Protein AF-A0A4Q3CK09-F1 (afdb_monomer_lite)

pLDDT: mean 93.73, std 6.47, range [66.0, 98.56]

Radius of gyration: 14.4 Å; chains: 1; bounding box: 34×32×36 Å

Structure (mmCIF, N/CA/C/O backbone):
data_AF-A0A4Q3CK09-F1
#
_entry.id   AF-A0A4Q3CK09-F1
#
loop_
_atom_site.group_PDB
_atom_site.id
_atom_site.type_symbol
_atom_site.label_atom_id
_atom_site.label_alt_id
_atom_site.label_comp_id
_atom_site.label_asym_id
_atom_site.label_entity_id
_atom_site.label_seq_id
_atom_site.pdbx_PDB_ins_code
_atom_site.Cartn_x
_atom_site.Cartn_y
_atom_site.Cartn_z
_atom_site.occupancy
_atom_site.B_iso_or_equiv
_atom_site.auth_seq_id
_atom_site.auth_comp_id
_atom_site.auth_asym_id
_atom_site.auth_atom_id
_atom_site.pdbx_PDB_model_num
ATOM 1 N N . VAL A 1 1 ? -13.003 -9.325 -17.970 1.00 67.19 1 VAL A N 1
ATOM 2 C CA . VAL A 1 1 ? -12.901 -10.403 -16.956 1.00 67.19 1 VAL A CA 1
ATOM 3 C C . VAL A 1 1 ? -12.390 -11.699 -17.580 1.00 67.19 1 VAL A C 1
ATOM 5 O O . VAL A 1 1 ? -11.408 -12.215 -17.070 1.00 67.19 1 VAL A O 1
ATOM 8 N N . ALA A 1 2 ? -12.909 -12.109 -18.747 1.00 77.19 2 ALA A N 1
ATOM 9 C CA . ALA A 1 2 ? -12.469 -13.309 -19.481 1.00 77.19 2 ALA A CA 1
ATOM 10 C C . ALA A 1 2 ? -10.940 -13.527 -19.595 1.00 77.19 2 ALA A C 1
ATOM 12 O O . ALA A 1 2 ? -10.482 -14.657 -19.508 1.00 77.19 2 ALA A O 1
ATOM 13 N N . GLN A 1 3 ? -10.130 -12.469 -19.748 1.00 83.12 3 GLN A N 1
ATOM 14 C CA . GLN A 1 3 ? -8.664 -12.601 -19.820 1.00 83.12 3 GLN A CA 1
ATOM 15 C C . GLN A 1 3 ? -7.996 -12.993 -18.491 1.00 83.12 3 GLN A C 1
ATOM 17 O O . GLN A 1 3 ? -7.003 -13.708 -18.509 1.00 83.12 3 GLN A O 1
ATOM 22 N N . LEU A 1 4 ? -8.520 -12.533 -17.350 1.00 87.12 4 LEU A N 1
ATOM 23 C CA . LEU A 1 4 ? -7.991 -12.888 -16.026 1.00 87.12 4 LEU A CA 1
ATOM 24 C C . LEU A 1 4 ? -8.463 -14.281 -15.608 1.00 87.12 4 LEU A C 1
ATOM 26 O O . LEU A 1 4 ? -7.688 -15.066 -15.073 1.00 87.12 4 LEU A O 1
ATOM 30 N N . GLU A 1 5 ? -9.713 -14.613 -15.926 1.00 87.75 5 GLU A N 1
ATOM 31 C CA . GLU A 1 5 ? -10.265 -15.954 -15.715 1.00 87.75 5 GLU A CA 1
ATOM 32 C C . GLU A 1 5 ? -9.511 -17.016 -16.520 1.00 87.75 5 GLU A C 1
ATOM 34 O O . GLU A 1 5 ? -9.288 -18.113 -16.018 1.00 87.75 5 GLU A O 1
ATOM 39 N N . ALA A 1 6 ? -9.051 -16.685 -17.733 1.00 91.25 6 ALA A N 1
ATOM 40 C CA . ALA A 1 6 ? -8.241 -17.583 -18.558 1.00 91.25 6 ALA A CA 1
ATOM 41 C C . ALA A 1 6 ? -6.893 -17.973 -17.917 1.00 91.25 6 ALA A C 1
ATOM 43 O O . ALA A 1 6 ? -6.297 -18.967 -18.323 1.00 91.25 6 ALA A O 1
ATOM 44 N N . VAL A 1 7 ? -6.426 -17.215 -16.918 1.00 91.69 7 VAL A N 1
ATOM 45 C CA . VAL A 1 7 ? -5.225 -17.512 -16.116 1.00 91.69 7 VAL A CA 1
ATOM 46 C C . VAL A 1 7 ? -5.565 -17.789 -14.641 1.00 91.69 7 VAL A C 1
ATOM 48 O O . VAL A 1 7 ? -4.713 -17.655 -13.770 1.00 91.69 7 VAL A O 1
ATOM 51 N N . ASP A 1 8 ? -6.818 -18.168 -14.369 1.00 90.38 8 ASP A N 1
ATOM 52 C CA . ASP A 1 8 ? -7.378 -18.537 -13.057 1.00 90.38 8 ASP A CA 1
ATOM 53 C C . ASP A 1 8 ? -7.306 -17.446 -11.968 1.00 90.38 8 ASP A C 1
ATOM 55 O O . ASP A 1 8 ? -7.369 -17.715 -10.769 1.00 90.38 8 ASP A O 1
ATOM 59 N N . ILE A 1 9 ? -7.256 -16.174 -12.373 1.00 89.06 9 ILE A N 1
ATOM 60 C CA . ILE A 1 9 ? -7.367 -15.034 -11.457 1.00 89.06 9 ILE A CA 1
ATOM 61 C C . ILE A 1 9 ? -8.849 -14.687 -11.280 1.00 89.06 9 ILE A C 1
ATOM 63 O O . ILE A 1 9 ? -9.457 -14.007 -12.108 1.00 89.06 9 ILE A O 1
ATOM 67 N N . ARG A 1 10 ? -9.430 -15.135 -10.160 1.00 88.81 10 ARG A N 1
ATOM 68 C CA . ARG A 1 10 ? -10.856 -14.959 -9.817 1.00 88.81 10 ARG A CA 1
ATOM 69 C C . ARG A 1 10 ? -11.074 -13.914 -8.722 1.00 88.81 10 ARG A C 1
ATOM 71 O O . ARG A 1 10 ? -11.714 -14.175 -7.705 1.00 88.81 10 ARG A O 1
ATOM 78 N N . HIS A 1 11 ? -10.529 -12.719 -8.921 1.00 83.88 11 HIS A N 1
ATOM 79 C CA . HIS A 1 11 ? -10.678 -11.600 -7.986 1.00 83.88 11 HIS A CA 1
ATOM 80 C C . HIS A 1 11 ? -11.503 -10.463 -8.595 1.00 83.88 11 HIS A C 1
ATOM 82 O O . HIS A 1 11 ? -11.463 -10.226 -9.804 1.00 83.88 11 HIS A O 1
ATOM 88 N N . LYS A 1 12 ? -12.251 -9.737 -7.749 1.00 85.19 12 LYS A N 1
ATOM 89 C CA . LYS A 1 12 ? -13.000 -8.542 -8.167 1.00 85.19 12 LYS A CA 1
ATOM 90 C C . LYS A 1 12 ? -12.020 -7.519 -8.747 1.00 85.19 12 LYS A C 1
ATOM 92 O O . LYS A 1 12 ? -11.126 -7.052 -8.048 1.00 85.19 12 LYS A O 1
ATOM 97 N N . VAL A 1 13 ? -12.236 -7.122 -9.999 1.00 86.50 13 VAL A N 1
ATOM 98 C CA . VAL A 1 13 ? -11.511 -6.011 -10.626 1.00 86.50 13 VAL A CA 1
ATOM 99 C C . VAL A 1 13 ? -12.338 -4.746 -10.485 1.00 86.50 13 VAL A C 1
ATOM 101 O O . VAL A 1 13 ? -13.475 -4.687 -10.951 1.00 86.50 13 VAL A O 1
ATOM 104 N N . GLN A 1 14 ? -11.760 -3.723 -9.862 1.00 84.94 14 GLN A N 1
ATOM 105 C CA . GLN A 1 14 ? -12.354 -2.395 -9.787 1.00 84.94 14 GLN A CA 1
ATOM 106 C C . GLN A 1 14 ? -11.501 -1.425 -10.598 1.00 84.94 14 GLN A C 1
ATOM 108 O O . GLN A 1 14 ? -10.385 -1.081 -10.213 1.00 84.94 14 GLN A O 1
ATOM 113 N N . CYS A 1 15 ? -12.034 -1.001 -11.741 1.00 84.19 15 CYS A N 1
ATOM 114 C CA . CYS A 1 15 ? -11.427 0.056 -12.536 1.00 84.19 15 CYS A CA 1
ATOM 115 C C . CYS A 1 15 ? -11.811 1.414 -11.944 1.00 84.19 15 CYS A C 1
ATO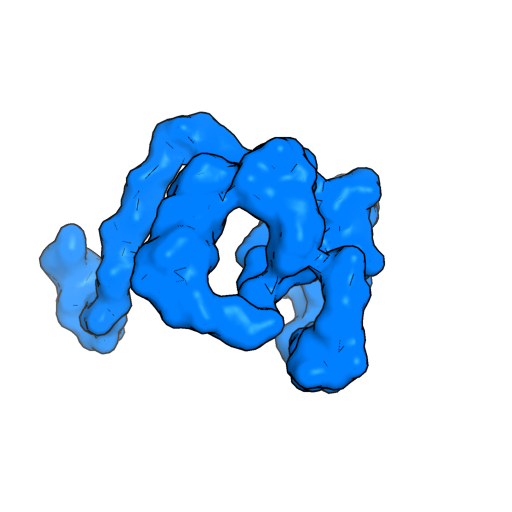M 117 O O . CYS A 1 15 ? -12.959 1.629 -11.557 1.00 84.19 15 CYS A O 1
ATOM 119 N N . ASN A 1 16 ? -10.862 2.341 -11.907 1.00 82.06 16 ASN A N 1
ATOM 120 C CA . ASN A 1 16 ? -11.088 3.724 -11.509 1.00 82.06 16 ASN A CA 1
ATOM 121 C C . ASN A 1 16 ? -10.729 4.662 -12.666 1.00 82.06 16 ASN A C 1
ATOM 123 O O . ASN A 1 16 ? -9.863 4.348 -13.479 1.00 82.06 16 ASN A O 1
ATOM 127 N N . GLN A 1 17 ? -11.385 5.818 -12.724 1.00 81.25 17 GLN A N 1
ATOM 128 C CA . GLN A 1 17 ? -10.968 6.938 -13.564 1.00 81.25 17 GLN A CA 1
ATOM 129 C C . GLN A 1 17 ? -10.431 8.038 -12.645 1.00 81.25 17 GLN A C 1
ATOM 131 O O . GLN A 1 17 ? -11.097 8.419 -11.682 1.00 81.25 17 GLN A O 1
ATOM 136 N N . GLY A 1 18 ? -9.218 8.524 -12.909 1.00 85.56 18 GLY A N 1
ATOM 137 C CA . GLY A 1 18 ? -8.524 9.465 -12.026 1.00 85.56 18 GLY A CA 1
ATOM 138 C C . GLY A 1 18 ? -7.807 8.770 -10.863 1.00 85.56 18 GLY A C 1
ATOM 139 O O . GLY A 1 18 ? -7.270 7.678 -11.023 1.00 85.56 18 GLY A O 1
ATOM 140 N N . GLY A 1 19 ? -7.764 9.411 -9.693 1.00 90.81 19 GLY A N 1
ATOM 141 C CA . GLY A 1 19 ? -7.030 8.908 -8.527 1.00 90.81 19 GLY A CA 1
ATOM 142 C C . GLY A 1 19 ? -7.635 7.655 -7.873 1.00 90.81 19 GLY A C 1
ATOM 143 O O . GLY A 1 19 ? -8.771 7.263 -8.146 1.00 90.81 19 GLY A O 1
ATOM 144 N N . LYS A 1 20 ? -6.862 7.024 -6.983 1.00 95.56 20 LYS A N 1
ATOM 145 C CA . LYS A 1 20 ? -7.236 5.785 -6.273 1.00 95.56 20 LYS A CA 1
ATOM 146 C C . LYS A 1 20 ? -7.996 6.022 -4.965 1.00 95.56 20 LYS A C 1
ATOM 148 O O . LYS A 1 20 ? -8.606 5.093 -4.445 1.00 95.56 20 LYS A O 1
ATOM 153 N N . GLY A 1 21 ? -7.998 7.249 -4.446 1.00 96.44 21 GLY A N 1
ATOM 154 C CA . GLY A 1 21 ? -8.494 7.546 -3.104 1.00 96.44 21 GLY A CA 1
ATOM 155 C C . GLY A 1 21 ? -9.979 7.265 -2.888 1.00 96.44 21 GLY A C 1
ATOM 156 O O . GLY A 1 21 ? -10.326 6.611 -1.912 1.00 96.44 21 GLY A O 1
ATOM 157 N N . LYS A 1 22 ? -10.857 7.701 -3.801 1.00 95.62 22 LYS A N 1
ATOM 158 C CA . LYS A 1 22 ? -12.307 7.443 -3.692 1.00 95.62 22 LYS A CA 1
ATOM 159 C C . LYS A 1 22 ? -12.645 5.940 -3.722 1.00 95.62 22 LYS A C 1
ATOM 161 O O . LYS A 1 22 ? -13.297 5.489 -2.785 1.00 95.62 22 LYS A O 1
ATOM 166 N N . PRO A 1 23 ? -12.147 5.146 -4.696 1.00 95.75 23 PRO A N 1
ATOM 167 C CA . PRO A 1 23 ? -12.320 3.693 -4.670 1.00 95.75 23 PRO A CA 1
ATOM 168 C C . PRO A 1 23 ? -11.821 3.037 -3.378 1.00 95.75 23 PRO A C 1
ATOM 170 O O . PRO A 1 23 ? -12.470 2.136 -2.860 1.00 95.75 23 PRO A O 1
ATOM 173 N N . VAL A 1 24 ? -10.678 3.480 -2.842 1.00 96.62 24 VAL A N 1
ATOM 174 C CA . VAL A 1 24 ? -10.153 2.959 -1.571 1.00 96.62 24 VAL A CA 1
ATOM 175 C C . VAL A 1 24 ? -11.098 3.291 -0.414 1.00 96.62 24 VAL A C 1
ATOM 177 O O . VAL A 1 24 ? -11.431 2.396 0.357 1.00 96.62 24 VAL A O 1
ATOM 180 N N . ALA A 1 25 ? -11.584 4.531 -0.316 1.00 96.75 25 ALA A N 1
ATOM 181 C CA . ALA A 1 25 ? -12.534 4.934 0.721 1.00 96.75 25 ALA A CA 1
ATOM 182 C C . ALA A 1 25 ? -13.838 4.113 0.667 1.00 96.75 25 ALA A C 1
ATOM 184 O O . ALA A 1 25 ? -14.334 3.671 1.701 1.00 96.75 25 ALA A O 1
ATOM 185 N N . GLU A 1 26 ? -14.358 3.844 -0.535 1.00 95.81 26 GLU A N 1
ATOM 186 C CA . GLU A 1 26 ? -15.530 2.983 -0.742 1.00 95.81 26 GLU A CA 1
ATOM 187 C C . GLU A 1 26 ? -15.284 1.546 -0.260 1.00 95.81 26 GLU A C 1
ATOM 189 O O . GLU A 1 26 ? -16.144 0.963 0.399 1.00 95.81 26 GLU A O 1
ATOM 194 N N . LEU A 1 27 ? -14.105 0.978 -0.542 1.00 95.62 27 LEU A N 1
ATOM 195 C CA . LEU A 1 27 ? -13.735 -0.361 -0.074 1.00 95.62 27 LEU A CA 1
ATOM 196 C C . LEU A 1 27 ? -13.621 -0.413 1.455 1.00 95.62 27 LEU A C 1
ATOM 198 O O . LEU A 1 27 ? -14.126 -1.351 2.068 1.00 95.62 27 LEU A O 1
ATOM 202 N N . VAL A 1 28 ? -13.007 0.594 2.081 1.00 96.88 28 VAL A N 1
ATOM 203 C CA . VAL A 1 28 ? -12.903 0.673 3.548 1.00 96.88 28 VAL A CA 1
ATOM 204 C C . VAL A 1 28 ? -14.290 0.774 4.180 1.00 96.88 28 VAL A C 1
ATOM 206 O O . VAL A 1 28 ? -14.585 0.035 5.116 1.00 96.88 28 VAL A O 1
ATOM 209 N N . ALA A 1 29 ? -15.169 1.620 3.637 1.00 97.06 29 ALA A N 1
ATOM 210 C CA . ALA A 1 29 ? -16.543 1.741 4.114 1.00 97.06 29 ALA A CA 1
ATOM 211 C C . ALA A 1 29 ? -17.338 0.434 3.948 1.00 97.06 29 ALA A C 1
ATOM 213 O O . ALA A 1 29 ? -18.117 0.075 4.828 1.00 97.06 29 ALA A O 1
ATOM 214 N N . GLN A 1 30 ? -17.129 -0.288 2.841 1.00 96.69 30 GLN A N 1
ATOM 215 C CA . GLN A 1 30 ? -17.817 -1.545 2.549 1.00 96.69 30 GLN A CA 1
ATOM 216 C C . GLN A 1 30 ? -17.382 -2.686 3.477 1.00 96.69 30 GLN A C 1
ATOM 218 O O . GLN A 1 30 ? -18.229 -3.442 3.947 1.00 96.69 30 GLN A O 1
ATOM 223 N N . TYR A 1 31 ? -16.076 -2.858 3.686 1.00 95.81 31 TYR A N 1
ATOM 224 C CA . TYR A 1 31 ? -15.536 -4.026 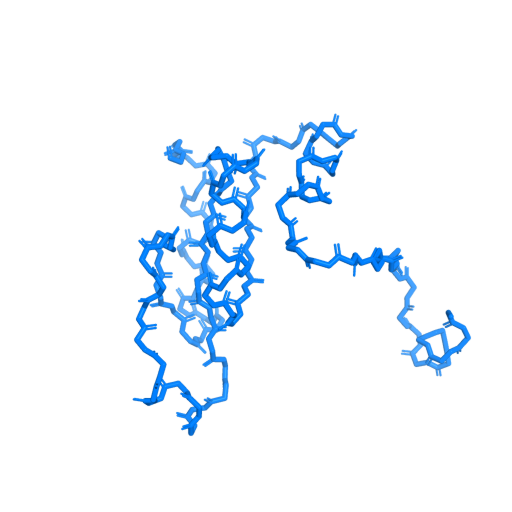4.390 1.00 95.81 31 TYR A CA 1
ATOM 225 C C . TYR A 1 31 ? -15.244 -3.777 5.869 1.00 95.81 31 TYR A C 1
ATOM 227 O O . TYR A 1 31 ? -15.046 -4.743 6.600 1.00 95.81 31 TYR A O 1
ATOM 235 N N . GLN A 1 32 ? -15.207 -2.512 6.300 1.00 96.25 32 GLN A N 1
ATOM 236 C CA . GLN A 1 32 ? -14.923 -2.096 7.677 1.00 96.25 32 GLN A CA 1
ATOM 237 C C . GLN A 1 32 ? -13.715 -2.828 8.298 1.00 96.25 32 GLN A C 1
ATOM 239 O O . GLN A 1 32 ? -13.826 -3.398 9.387 1.00 96.25 32 GLN A O 1
ATOM 244 N N . PRO A 1 33 ? -12.558 -2.873 7.608 1.00 95.81 33 PRO A N 1
ATOM 245 C CA . PRO A 1 33 ? -11.394 -3.575 8.125 1.00 95.81 33 PRO A CA 1
ATOM 246 C C . PRO A 1 33 ? -10.832 -2.856 9.357 1.00 95.81 33 PRO A C 1
ATOM 248 O O . PRO A 1 33 ? -10.893 -1.631 9.454 1.00 95.81 33 PRO A O 1
ATOM 251 N N . SER A 1 34 ? -10.208 -3.604 10.267 1.00 93.50 34 SER A N 1
ATOM 252 C CA . SER A 1 34 ? -9.490 -3.011 11.403 1.00 93.50 34 SER A CA 1
ATOM 253 C C . SER A 1 34 ? -8.247 -2.227 10.972 1.00 93.50 34 SER A C 1
ATOM 255 O O . SER A 1 34 ? -7.874 -1.267 11.636 1.00 93.50 34 SER A O 1
ATOM 257 N N . VAL A 1 35 ? -7.615 -2.624 9.861 1.00 96.12 35 VAL A N 1
ATOM 258 C CA . VAL A 1 35 ? -6.442 -1.971 9.267 1.00 96.12 35 VAL A CA 1
ATOM 259 C C . VAL A 1 35 ? -6.521 -2.052 7.750 1.00 96.12 35 VAL A C 1
ATOM 261 O O . VAL A 1 35 ? -6.875 -3.089 7.193 1.00 96.12 35 VAL A O 1
ATOM 264 N N . THR A 1 36 ? -6.133 -0.970 7.075 1.00 97.62 36 THR A N 1
ATOM 265 C CA . THR A 1 36 ? -5.995 -0.933 5.614 1.00 97.62 36 THR A CA 1
ATOM 266 C C . THR A 1 36 ? -4.600 -0.460 5.231 1.00 97.62 36 THR A C 1
ATOM 268 O O . THR A 1 36 ? -4.129 0.558 5.737 1.00 97.62 36 THR A O 1
ATOM 271 N N . VAL A 1 37 ? -3.962 -1.173 4.301 1.00 98.00 37 VAL A N 1
ATOM 272 C CA . VAL A 1 37 ? -2.693 -0.773 3.683 1.00 98.00 37 VAL A CA 1
ATOM 273 C C . VAL A 1 37 ? -2.887 -0.664 2.173 1.00 98.00 37 VAL A C 1
ATOM 275 O O . VAL A 1 37 ? -3.285 -1.621 1.516 1.00 98.00 37 VAL A O 1
ATOM 278 N N . PHE A 1 38 ? -2.583 0.506 1.625 1.00 98.12 38 PHE A N 1
ATOM 279 C CA . PHE A 1 38 ? -2.526 0.784 0.199 1.00 98.12 38 PHE A CA 1
ATOM 280 C C . PHE A 1 38 ? -1.076 0.693 -0.291 1.00 98.12 38 PHE A C 1
ATOM 282 O O . PHE A 1 38 ? -0.201 1.386 0.235 1.00 98.12 38 PHE A O 1
ATOM 289 N N . VAL A 1 39 ? -0.830 -0.152 -1.295 1.00 97.88 39 VAL A N 1
ATOM 290 C CA . VAL A 1 39 ? 0.492 -0.377 -1.899 1.00 97.88 39 VAL A CA 1
ATOM 291 C C . VAL A 1 39 ? 0.433 0.012 -3.371 1.00 97.88 39 VAL A C 1
ATOM 293 O O . VAL A 1 39 ? -0.407 -0.511 -4.100 1.00 97.88 39 VAL A O 1
ATOM 296 N N . ASP A 1 40 ? 1.294 0.935 -3.796 1.00 97.06 40 ASP A N 1
ATOM 297 C CA . ASP A 1 40 ? 1.319 1.447 -5.174 1.00 97.06 40 ASP A CA 1
ATOM 298 C C . ASP A 1 40 ? 2.672 2.111 -5.483 1.00 97.06 40 ASP A C 1
ATOM 300 O O . ASP A 1 40 ? 3.362 2.587 -4.570 1.00 97.06 40 ASP A O 1
ATOM 304 N N . ASP A 1 41 ? 3.050 2.163 -6.755 1.00 96.31 41 ASP A N 1
ATOM 305 C CA . ASP A 1 41 ? 4.303 2.738 -7.253 1.00 96.31 41 ASP A CA 1
ATOM 306 C C . ASP A 1 41 ? 4.167 4.210 -7.690 1.00 96.31 41 ASP A C 1
ATOM 308 O O . ASP A 1 41 ? 5.167 4.889 -7.931 1.00 96.31 41 ASP A O 1
ATOM 312 N N . LEU A 1 42 ? 2.943 4.742 -7.786 1.00 95.38 42 LEU A N 1
ATOM 313 C CA . LEU A 1 42 ? 2.690 6.075 -8.328 1.00 95.38 42 LEU A CA 1
ATOM 314 C C . LEU A 1 42 ? 2.387 7.106 -7.237 1.00 95.38 42 LEU A C 1
ATOM 316 O O . LEU A 1 42 ? 1.417 7.018 -6.484 1.00 95.38 42 LEU A O 1
ATOM 320 N N . GLU A 1 43 ? 3.180 8.180 -7.209 1.00 95.56 43 GLU A N 1
ATOM 321 C CA . GLU A 1 43 ? 3.046 9.278 -6.239 1.00 95.56 43 GLU A CA 1
ATOM 322 C C . GLU A 1 43 ? 1.635 9.886 -6.197 1.00 95.56 43 GLU A C 1
ATOM 324 O O . GLU A 1 43 ? 1.084 10.119 -5.120 1.00 95.56 43 GLU A O 1
ATOM 329 N N . HIS A 1 44 ? 1.020 10.120 -7.358 1.00 95.94 44 HIS A N 1
ATOM 330 C CA . HIS A 1 44 ? -0.305 10.737 -7.425 1.00 95.94 44 HIS A CA 1
ATOM 331 C C . HIS A 1 44 ? -1.410 9.826 -6.863 1.00 95.94 44 HIS A C 1
ATOM 333 O O . HIS A 1 44 ? -2.423 10.325 -6.370 1.00 95.94 44 HIS A O 1
ATOM 339 N N . HIS A 1 45 ? -1.219 8.501 -6.872 1.00 96.81 45 HIS A N 1
ATOM 340 C CA . HIS A 1 45 ? -2.121 7.582 -6.186 1.00 96.81 45 HIS A CA 1
ATOM 341 C C . HIS A 1 45 ? -1.998 7.724 -4.666 1.00 96.81 45 HIS A C 1
ATOM 343 O O . HIS A 1 45 ? -3.023 7.828 -3.993 1.00 96.81 45 HIS A O 1
ATOM 349 N N . HIS A 1 46 ? -0.777 7.838 -4.130 1.00 98.00 46 HIS A N 1
ATOM 350 C CA . HIS A 1 46 ? -0.554 8.105 -2.700 1.00 98.00 46 HIS A CA 1
ATOM 351 C C . HIS A 1 46 ? -1.172 9.428 -2.252 1.00 98.00 46 HIS A C 1
ATOM 353 O O . HIS A 1 46 ? -1.839 9.465 -1.220 1.00 98.00 46 HIS A O 1
ATOM 359 N N . HIS A 1 47 ? -1.004 10.495 -3.039 1.00 98.06 47 HIS A N 1
ATOM 360 C CA . HIS A 1 47 ? -1.659 11.780 -2.776 1.00 98.06 47 HIS A CA 1
ATOM 361 C C . HIS A 1 47 ? -3.187 11.639 -2.756 1.00 98.06 47 HIS A C 1
ATOM 363 O O . HIS A 1 47 ? -3.838 12.067 -1.806 1.00 98.06 47 HIS A O 1
ATOM 369 N N . SER A 1 48 ? -3.760 10.971 -3.762 1.00 98.12 48 SER A N 1
ATOM 370 C CA . SER A 1 48 ? -5.205 10.752 -3.845 1.00 98.12 48 SER A CA 1
ATOM 371 C C . SER A 1 48 ? -5.750 9.962 -2.650 1.00 98.12 48 SER A C 1
ATOM 373 O O . SER A 1 48 ? -6.791 10.323 -2.104 1.00 98.12 48 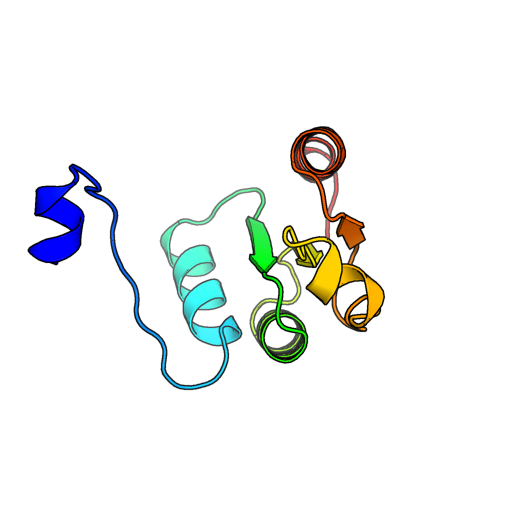SER A O 1
ATOM 375 N N . VAL A 1 49 ? -5.057 8.904 -2.218 1.00 98.25 49 VAL A N 1
ATOM 376 C CA . VAL A 1 49 ? -5.456 8.124 -1.036 1.00 98.25 49 VAL A CA 1
ATOM 377 C C . VAL A 1 49 ? -5.333 8.960 0.231 1.00 98.25 49 VAL A C 1
ATOM 379 O O . VAL A 1 49 ? -6.266 8.964 1.021 1.00 98.25 49 VAL A O 1
ATOM 382 N N . ALA A 1 50 ? -4.265 9.743 0.394 1.00 98.19 50 ALA A N 1
ATOM 383 C CA . ALA A 1 50 ? -4.127 10.629 1.549 1.00 98.19 50 ALA A CA 1
ATOM 384 C C . ALA A 1 50 ? -5.260 11.667 1.653 1.00 98.19 50 ALA A C 1
ATOM 386 O O . ALA A 1 50 ? -5.670 12.008 2.757 1.00 98.19 50 ALA A O 1
ATOM 387 N N . GLN A 1 51 ? -5.789 12.146 0.523 1.00 98.12 51 GLN A N 1
ATOM 388 C CA . GLN A 1 51 ? -6.903 13.100 0.501 1.00 98.12 51 GLN A CA 1
ATOM 389 C C . GLN A 1 51 ? -8.259 12.479 0.855 1.00 98.12 51 GLN A C 1
ATOM 391 O O . GLN A 1 51 ? -9.086 13.137 1.480 1.00 98.12 51 GLN A O 1
ATOM 396 N N . HIS A 1 52 ? -8.524 11.250 0.406 1.00 97.81 52 HIS A N 1
ATOM 397 C CA . HIS A 1 52 ? -9.858 10.642 0.497 1.00 97.81 52 HIS A CA 1
ATOM 398 C C . HIS A 1 52 ? -9.987 9.569 1.580 1.00 97.81 52 HIS A C 1
ATOM 400 O O . HIS A 1 52 ? -11.100 9.277 2.006 1.00 97.81 52 HIS A O 1
ATOM 406 N N . ALA A 1 53 ? -8.874 8.976 2.000 1.00 97.25 53 ALA A N 1
ATOM 407 C CA . ALA A 1 53 ? -8.804 7.930 3.009 1.00 97.25 53 ALA A CA 1
ATOM 408 C C . ALA A 1 53 ? -7.534 8.139 3.863 1.00 97.25 53 ALA A C 1
ATOM 410 O O . ALA A 1 53 ? -6.574 7.367 3.751 1.00 97.25 53 ALA A O 1
ATOM 411 N N . PRO A 1 54 ? -7.480 9.220 4.670 1.00 97.00 54 PRO A N 1
ATOM 412 C CA . PRO A 1 54 ? -6.286 9.587 5.433 1.00 97.00 54 PRO A CA 1
ATOM 413 C C . PRO A 1 54 ? -5.836 8.473 6.387 1.00 97.00 54 PRO A C 1
ATOM 415 O O . PRO A 1 54 ? -4.630 8.235 6.478 1.00 97.00 54 PRO A O 1
ATOM 418 N N . ASP A 1 55 ? -6.790 7.723 6.951 1.00 96.06 55 ASP A N 1
ATOM 419 C CA . ASP A 1 55 ? -6.588 6.598 7.878 1.00 96.06 55 ASP A CA 1
ATOM 420 C C . ASP A 1 55 ? -6.117 5.296 7.194 1.00 96.06 55 ASP A C 1
ATOM 422 O O . ASP A 1 55 ? -6.115 4.217 7.783 1.00 96.06 55 ASP A O 1
ATOM 426 N N . VAL A 1 56 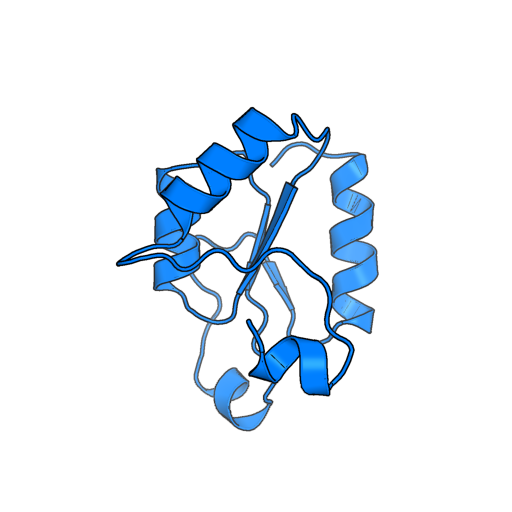? -5.752 5.349 5.913 1.00 98.19 56 VAL A N 1
ATOM 427 C CA . VAL A 1 56 ? -5.166 4.209 5.202 1.00 98.19 56 VAL A CA 1
ATOM 428 C C . VAL A 1 56 ? -3.652 4.335 5.220 1.00 98.19 56 VAL A C 1
ATOM 430 O O . VAL A 1 56 ? -3.094 5.311 4.713 1.00 98.19 56 VAL A O 1
ATOM 433 N N . TRP A 1 57 ? -2.963 3.313 5.722 1.00 98.44 57 TRP A N 1
ATOM 434 C CA . TRP A 1 57 ? -1.513 3.226 5.603 1.00 98.44 57 TRP A CA 1
ATOM 435 C C . TRP A 1 57 ? -1.108 3.166 4.133 1.00 98.44 57 TRP A C 1
ATOM 437 O O . TRP A 1 57 ? -1.742 2.508 3.318 1.00 98.44 57 TRP A O 1
ATOM 447 N N . ARG A 1 58 ? -0.027 3.851 3.778 1.00 98.44 58 ARG A N 1
ATOM 448 C CA . ARG A 1 58 ? 0.393 4.078 2.386 1.00 98.44 58 ARG A CA 1
ATOM 449 C C . ARG A 1 58 ? 1.839 3.651 2.235 1.00 98.44 58 ARG A C 1
ATOM 451 O O . ARG A 1 58 ? 2.727 4.312 2.777 1.00 98.44 58 ARG A O 1
ATOM 458 N N . LEU A 1 59 ? 2.050 2.546 1.532 1.00 98.50 59 LEU A N 1
ATOM 459 C CA . LEU A 1 59 ? 3.357 1.989 1.224 1.00 98.50 59 LEU A CA 1
ATOM 460 C C . LEU A 1 59 ? 3.690 2.270 -0.240 1.00 98.50 59 LEU A C 1
ATOM 462 O O . LEU A 1 59 ? 3.073 1.713 -1.146 1.00 98.50 59 LEU A O 1
ATOM 466 N N . HIS A 1 60 ? 4.674 3.132 -0.475 1.00 98.56 60 HIS A N 1
ATOM 467 C CA . HIS A 1 60 ? 5.226 3.304 -1.810 1.00 98.56 60 HIS A CA 1
ATOM 468 C C . HIS A 1 60 ? 6.157 2.125 -2.086 1.00 98.56 60 HIS A C 1
ATOM 470 O O . HIS A 1 60 ? 7.151 1.963 -1.382 1.00 98.56 60 HIS A O 1
ATOM 476 N N . MET A 1 61 ? 5.828 1.306 -3.079 1.00 98.25 61 MET A N 1
ATOM 477 C CA . MET A 1 61 ? 6.656 0.181 -3.505 1.00 98.25 61 MET A CA 1
ATOM 478 C C . MET A 1 61 ? 6.892 0.281 -5.003 1.00 98.25 61 MET A C 1
ATOM 480 O O . MET A 1 61 ? 5.944 0.223 -5.777 1.00 98.25 61 MET A O 1
ATOM 484 N N . VAL A 1 62 ? 8.153 0.396 -5.410 1.00 97.31 62 VAL A N 1
ATOM 485 C CA . VAL A 1 62 ? 8.578 0.340 -6.810 1.00 97.31 62 VAL A CA 1
ATOM 486 C C . VAL A 1 62 ? 9.437 -0.908 -6.979 1.00 97.31 62 VAL A C 1
ATOM 488 O O . VAL A 1 62 ? 10.653 -0.864 -6.829 1.00 97.31 62 VAL A O 1
ATOM 491 N N . ALA A 1 63 ? 8.795 -2.038 -7.273 1.00 93.56 63 ALA A N 1
ATOM 492 C CA . ALA A 1 63 ? 9.464 -3.340 -7.299 1.00 93.56 63 ALA A CA 1
ATOM 493 C C . ALA A 1 63 ? 10.453 -3.522 -8.471 1.00 93.56 63 ALA A C 1
ATOM 495 O O . ALA A 1 63 ? 11.267 -4.439 -8.440 1.00 93.56 63 ALA A O 1
ATOM 496 N N . GLU A 1 64 ? 10.401 -2.669 -9.502 1.00 95.25 64 GLU A N 1
ATOM 497 C CA . GLU A 1 64 ? 11.363 -2.678 -10.614 1.00 95.25 64 GLU A CA 1
ATOM 498 C C . GLU A 1 64 ? 12.595 -1.817 -10.264 1.00 95.25 64 GLU A C 1
ATOM 500 O O . GLU A 1 64 ? 12.491 -0.581 -10.260 1.00 95.25 64 GLU A O 1
ATOM 505 N N . PRO A 1 65 ? 13.782 -2.414 -10.027 1.00 93.62 65 PRO A N 1
ATOM 506 C CA . PRO A 1 65 ? 14.942 -1.692 -9.500 1.00 93.62 65 PRO A CA 1
ATOM 507 C C . PRO A 1 65 ? 15.409 -0.526 -10.377 1.00 93.62 65 PRO A C 1
ATOM 509 O O . PRO A 1 65 ? 15.854 0.506 -9.869 1.00 93.62 65 PRO A O 1
ATOM 512 N N . ARG A 1 66 ? 15.290 -0.654 -11.707 1.00 95.19 66 ARG A N 1
ATOM 513 C CA . ARG A 1 66 ? 15.703 0.412 -12.637 1.00 95.19 66 ARG A CA 1
ATOM 514 C C . ARG A 1 66 ? 14.801 1.638 -12.539 1.00 95.19 66 ARG A C 1
ATOM 516 O O . ARG A 1 66 ? 15.272 2.765 -12.700 1.00 95.19 66 ARG A O 1
ATOM 523 N N . VAL A 1 67 ? 13.514 1.432 -12.270 1.00 94.50 67 VAL A N 1
ATOM 524 C CA . VAL A 1 67 ? 12.555 2.521 -12.053 1.00 94.50 67 VAL A CA 1
ATOM 525 C C . VAL A 1 67 ? 12.741 3.098 -10.652 1.00 94.50 67 VAL A C 1
ATOM 527 O O . VAL A 1 67 ? 12.773 4.320 -10.504 1.00 94.50 67 VAL A O 1
ATOM 530 N N . ALA A 1 68 ? 12.938 2.241 -9.646 1.00 94.50 68 ALA A N 1
ATOM 531 C CA . ALA A 1 68 ? 13.081 2.629 -8.245 1.00 94.50 68 ALA A CA 1
ATOM 532 C C . ALA A 1 68 ? 14.171 3.686 -8.021 1.00 94.50 68 ALA A C 1
ATOM 534 O O . ALA A 1 68 ? 13.920 4.667 -7.318 1.00 94.50 68 ALA A O 1
ATOM 535 N N . LEU A 1 69 ? 15.323 3.542 -8.691 1.00 93.56 69 LEU A N 1
ATOM 536 C CA . LEU A 1 69 ? 16.457 4.475 -8.618 1.00 93.56 69 LEU A CA 1
ATOM 537 C C . LEU A 1 69 ? 16.076 5.929 -8.948 1.00 93.56 69 LEU A C 1
ATOM 539 O O . LEU A 1 69 ? 16.667 6.868 -8.422 1.00 93.56 69 LEU A O 1
ATOM 543 N N . HIS A 1 70 ? 15.080 6.116 -9.812 1.00 94.25 70 HIS A N 1
ATOM 544 C CA . HIS A 1 70 ? 14.665 7.422 -10.325 1.00 94.25 70 HIS A CA 1
ATOM 545 C C . HIS A 1 70 ? 13.372 7.934 -9.681 1.00 94.25 70 HIS A C 1
ATOM 547 O O . HIS A 1 70 ? 12.851 8.981 -10.069 1.00 94.25 70 HIS A O 1
ATOM 553 N N . ARG A 1 71 ? 12.815 7.193 -8.719 1.00 94.00 71 ARG A N 1
ATOM 554 C CA . ARG A 1 71 ? 11.557 7.524 -8.052 1.00 94.00 71 ARG A CA 1
ATOM 555 C C . ARG A 1 71 ? 11.819 7.714 -6.562 1.00 94.00 71 ARG A C 1
ATOM 557 O O . ARG A 1 71 ? 11.919 6.708 -5.860 1.00 94.00 71 ARG A O 1
ATOM 564 N N . PRO A 1 72 ? 11.902 8.954 -6.048 1.00 95.19 72 PRO A N 1
ATOM 565 C CA . PRO A 1 72 ? 12.002 9.177 -4.609 1.00 95.19 72 PRO A CA 1
ATOM 566 C C . PRO A 1 72 ? 10.733 8.705 -3.881 1.00 95.19 72 PRO A 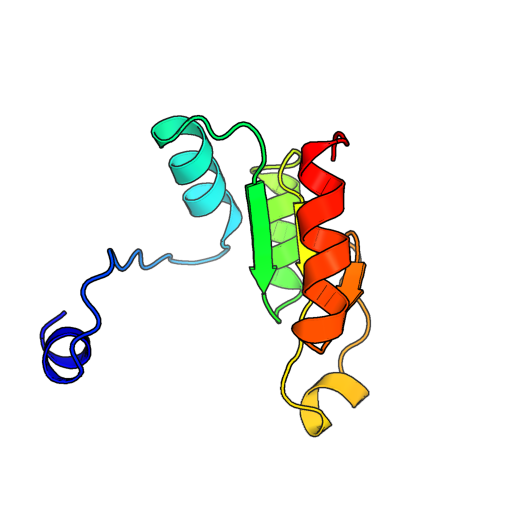C 1
ATOM 568 O O . PRO A 1 72 ? 9.702 8.417 -4.500 1.00 95.19 72 PRO A O 1
ATOM 571 N N . LYS A 1 73 ? 10.791 8.637 -2.543 1.00 97.38 73 LYS A N 1
ATOM 572 C CA . LYS A 1 73 ? 9.597 8.381 -1.725 1.00 97.38 73 LYS A CA 1
ATOM 573 C C . LYS A 1 73 ? 8.521 9.422 -2.058 1.00 97.38 73 LYS A C 1
ATOM 575 O O . LYS A 1 73 ? 8.811 10.611 -2.147 1.00 97.38 73 LYS A O 1
ATOM 580 N N . ALA A 1 74 ? 7.277 8.964 -2.185 1.00 97.50 74 ALA A N 1
ATOM 581 C CA . ALA A 1 74 ? 6.147 9.842 -2.450 1.00 97.50 74 ALA A CA 1
ATOM 582 C C . ALA A 1 74 ? 5.879 10.649 -1.169 1.00 97.50 74 ALA A C 1
ATOM 584 O O . ALA A 1 74 ? 5.844 10.032 -0.101 1.00 97.50 74 ALA A O 1
ATOM 585 N N . PRO A 1 75 ? 5.663 11.974 -1.226 1.00 97.88 75 PRO A N 1
ATOM 586 C CA . PRO A 1 75 ? 5.500 12.800 -0.025 1.00 97.88 75 PRO A CA 1
ATOM 587 C C . PRO A 1 75 ? 4.400 12.305 0.922 1.00 97.88 75 PRO A C 1
ATOM 589 O O . PRO A 1 75 ? 4.531 12.400 2.137 1.00 97.88 75 PRO A O 1
ATOM 592 N N . HIS A 1 76 ? 3.339 11.723 0.359 1.00 98.00 76 HIS A N 1
ATOM 593 C CA . HIS A 1 76 ? 2.188 11.212 1.103 1.00 98.00 76 HIS A CA 1
ATOM 594 C C . HIS A 1 76 ? 2.290 9.731 1.493 1.00 98.00 76 HIS A C 1
ATOM 596 O O . HIS A 1 76 ? 1.375 9.208 2.130 1.00 98.00 76 HIS A O 1
ATOM 602 N N . ALA A 1 77 ? 3.372 9.041 1.130 1.00 98.25 77 ALA A N 1
ATOM 603 C CA . ALA A 1 77 ? 3.606 7.671 1.567 1.00 98.25 77 ALA A CA 1
ATOM 604 C C . ALA A 1 77 ? 4.259 7.643 2.955 1.00 98.25 77 ALA A C 1
ATOM 606 O O . ALA A 1 77 ? 5.239 8.346 3.225 1.00 98.25 77 ALA A O 1
ATOM 607 N N . HIS A 1 78 ? 3.750 6.767 3.819 1.00 98.25 78 HIS A N 1
ATOM 608 C CA . HIS A 1 78 ? 4.294 6.558 5.160 1.00 98.25 78 HIS A CA 1
ATOM 609 C C . HIS A 1 78 ? 5.660 5.865 5.092 1.00 98.25 78 HIS A C 1
ATOM 611 O O . HIS A 1 78 ? 6.576 6.220 5.831 1.00 98.25 78 HIS A O 1
ATOM 617 N N . ALA A 1 79 ? 5.835 4.941 4.144 1.00 97.94 79 ALA A N 1
ATOM 618 C CA . ALA A 1 79 ? 7.097 4.255 3.895 1.00 97.94 79 ALA A CA 1
ATOM 619 C C . ALA A 1 79 ? 7.394 4.106 2.398 1.00 97.94 79 ALA A C 1
ATOM 621 O O . ALA A 1 79 ? 6.488 4.141 1.564 1.00 97.94 79 ALA A O 1
ATOM 622 N N . ARG A 1 80 ? 8.682 3.928 2.080 1.00 97.81 80 ARG A N 1
ATOM 623 C CA . ARG A 1 80 ? 9.177 3.510 0.765 1.00 97.81 80 ARG A CA 1
ATOM 624 C C . ARG A 1 80 ? 9.964 2.219 0.939 1.00 97.81 80 ARG A C 1
ATOM 626 O O . ARG A 1 80 ? 11.015 2.249 1.574 1.00 97.81 80 ARG A O 1
ATOM 633 N N . ILE A 1 81 ? 9.431 1.114 0.431 1.00 98.00 81 ILE A N 1
ATOM 634 C CA . ILE A 1 81 ? 10.044 -0.214 0.534 1.00 98.00 81 ILE A CA 1
ATOM 635 C C . ILE A 1 81 ? 9.793 -0.938 -0.786 1.00 98.00 81 ILE A C 1
ATOM 637 O O . ILE A 1 81 ? 8.643 -1.157 -1.153 1.00 98.00 81 ILE A O 1
ATOM 641 N N . ASP A 1 82 ? 10.868 -1.299 -1.482 1.00 97.50 82 ASP A N 1
ATOM 642 C CA . ASP A 1 82 ? 10.817 -1.826 -2.855 1.00 97.50 82 ASP A CA 1
ATOM 643 C C . ASP A 1 82 ? 10.853 -3.362 -2.923 1.00 97.50 82 ASP A C 1
ATOM 645 O O . ASP A 1 82 ? 10.798 -3.938 -4.004 1.00 97.50 82 ASP A O 1
ATOM 649 N N . ASP A 1 83 ? 10.904 -4.027 -1.766 1.00 96.25 83 ASP A N 1
ATOM 650 C CA . ASP A 1 83 ? 10.958 -5.482 -1.633 1.00 96.25 83 ASP A CA 1
ATOM 651 C C . ASP A 1 83 ? 9.870 -6.003 -0.678 1.00 96.25 83 ASP A C 1
ATOM 653 O O . ASP A 1 83 ? 9.633 -5.439 0.395 1.00 96.25 83 ASP A O 1
ATOM 657 N N . TRP A 1 84 ? 9.216 -7.104 -1.056 1.00 96.19 84 TRP A N 1
ATOM 658 C CA . TRP A 1 84 ? 8.122 -7.690 -0.279 1.00 96.19 84 TRP A CA 1
ATOM 659 C C . TRP A 1 84 ? 8.572 -8.322 1.038 1.00 96.19 84 TRP A C 1
ATOM 661 O O . TRP A 1 84 ? 7.844 -8.222 2.027 1.00 96.19 84 TRP A O 1
ATOM 671 N N . ALA A 1 85 ? 9.750 -8.947 1.083 1.00 97.12 85 ALA A N 1
ATOM 672 C CA . ALA A 1 85 ? 10.263 -9.544 2.312 1.00 97.12 85 ALA A CA 1
ATOM 673 C C . ALA A 1 85 ? 10.574 -8.462 3.358 1.00 97.12 85 ALA A C 1
ATOM 675 O O . ALA A 1 85 ? 10.338 -8.669 4.548 1.00 97.12 85 ALA A O 1
ATOM 676 N N . VAL A 1 86 ? 11.016 -7.281 2.915 1.00 97.38 86 VAL A N 1
ATOM 677 C CA . VAL A 1 86 ? 11.210 -6.106 3.779 1.00 97.38 86 VAL A CA 1
ATOM 678 C C . VAL A 1 86 ? 9.881 -5.415 4.120 1.00 97.38 86 VAL A C 1
ATOM 680 O O . VAL A 1 86 ? 9.711 -4.917 5.233 1.00 97.38 86 VAL A O 1
ATOM 683 N N . ALA A 1 87 ? 8.913 -5.394 3.200 1.00 97.88 87 ALA A N 1
ATOM 684 C CA . ALA A 1 87 ? 7.608 -4.769 3.426 1.00 97.88 87 ALA A CA 1
ATOM 685 C C . ALA A 1 87 ? 6.722 -5.555 4.404 1.00 97.88 87 ALA A C 1
ATOM 687 O O . ALA A 1 87 ? 5.968 -4.952 5.166 1.00 97.88 87 ALA A O 1
ATOM 688 N N . LEU A 1 88 ? 6.812 -6.887 4.408 1.00 97.62 88 LEU A N 1
ATOM 689 C CA . LEU A 1 88 ? 6.000 -7.762 5.254 1.00 97.62 88 LEU A CA 1
ATOM 690 C C . LEU A 1 88 ? 6.030 -7.390 6.751 1.00 97.62 88 LEU A C 1
ATOM 692 O O . LEU A 1 88 ? 4.954 -7.162 7.310 1.00 97.62 88 LEU A O 1
ATOM 696 N N . PRO A 1 89 ? 7.195 -7.283 7.424 1.00 97.69 89 PRO A N 1
ATOM 697 C CA . PRO A 1 89 ? 7.228 -6.898 8.835 1.00 97.69 89 PRO A CA 1
ATOM 698 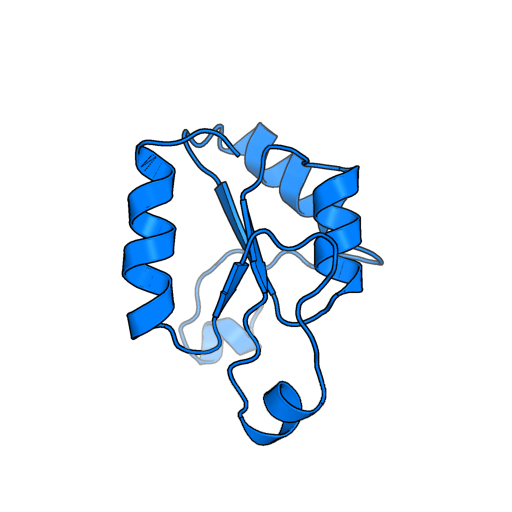C C . PRO A 1 89 ? 6.657 -5.494 9.069 1.00 97.69 89 PRO A C 1
ATOM 700 O O . PRO A 1 89 ? 5.994 -5.265 10.079 1.00 97.69 89 PRO A O 1
ATOM 703 N N . TRP A 1 90 ? 6.844 -4.569 8.120 1.00 97.38 90 TRP A N 1
ATOM 704 C CA . TRP A 1 90 ? 6.249 -3.235 8.191 1.00 97.38 90 TRP A CA 1
ATOM 705 C C . TRP A 1 90 ? 4.717 -3.293 8.109 1.00 97.38 90 TRP A C 1
ATOM 707 O O . TRP A 1 90 ? 4.051 -2.610 8.877 1.00 97.38 90 TRP A O 1
ATOM 717 N N . ILE A 1 91 ? 4.142 -4.127 7.236 1.00 96.75 91 ILE A N 1
ATOM 718 C CA . ILE A 1 91 ? 2.685 -4.309 7.122 1.00 96.75 91 ILE A CA 1
ATOM 719 C C . ILE A 1 91 ? 2.111 -4.934 8.398 1.00 96.75 91 ILE A C 1
ATOM 721 O O . ILE A 1 91 ? 1.108 -4.448 8.915 1.00 96.75 91 ILE A O 1
ATOM 725 N N . ILE A 1 92 ? 2.749 -5.981 8.931 1.00 96.75 92 ILE A N 1
ATOM 726 C CA . ILE A 1 92 ? 2.277 -6.680 10.138 1.00 96.75 92 ILE A CA 1
ATOM 727 C C . ILE A 1 92 ? 2.227 -5.734 11.344 1.00 96.75 92 ILE A C 1
ATOM 729 O O . ILE A 1 92 ? 1.260 -5.767 12.103 1.00 96.75 92 ILE A O 1
ATOM 733 N N . ALA A 1 93 ? 3.214 -4.846 11.497 1.00 96.75 93 ALA A N 1
ATOM 734 C CA . ALA A 1 93 ? 3.243 -3.878 12.594 1.00 96.75 93 ALA A CA 1
ATOM 735 C C . ALA A 1 93 ? 2.011 -2.951 12.622 1.00 96.75 93 ALA A C 1
ATOM 737 O O . ALA A 1 93 ? 1.587 -2.519 13.691 1.00 96.75 93 ALA A O 1
ATOM 738 N N . ARG A 1 94 ? 1.371 -2.701 11.470 1.00 95.31 94 ARG A N 1
ATOM 739 C CA . ARG A 1 94 ? 0.193 -1.825 11.380 1.00 95.31 94 ARG A CA 1
ATOM 740 C C . ARG A 1 94 ? -1.037 -2.371 12.087 1.00 95.31 94 ARG A C 1
ATOM 742 O O . ARG A 1 94 ? -1.886 -1.587 12.480 1.00 95.31 94 ARG A O 1
ATOM 749 N N . PHE A 1 95 ? -1.109 -3.679 12.322 1.00 92.81 95 PHE A N 1
ATOM 750 C CA . PHE A 1 95 ? -2.170 -4.282 13.136 1.00 92.81 95 PHE A CA 1
ATOM 751 C C . PHE A 1 95 ? -2.131 -3.856 14.610 1.00 92.81 95 PHE A C 1
ATOM 753 O O . PHE A 1 95 ? -3.123 -4.041 15.310 1.00 92.81 95 PHE A O 1
ATOM 760 N N . ALA A 1 96 ? -1.021 -3.275 15.076 1.00 91.75 96 ALA A N 1
ATOM 761 C CA . ALA A 1 96 ? -0.861 -2.769 16.437 1.00 91.75 96 ALA A CA 1
ATOM 762 C C . ALA A 1 96 ? -0.854 -1.229 16.529 1.00 91.75 96 ALA A C 1
ATOM 764 O O . ALA A 1 96 ? -0.765 -0.691 17.630 1.00 91.75 96 ALA A O 1
ATOM 765 N N . GLU A 1 97 ? -0.930 -0.514 15.403 1.00 83.06 97 GLU A N 1
ATOM 766 C CA . GLU A 1 97 ? -0.714 0.936 15.321 1.00 83.06 97 GLU A CA 1
ATOM 767 C C . GLU A 1 97 ? -1.881 1.652 14.623 1.00 83.06 97 GLU A C 1
ATOM 769 O O . GLU A 1 97 ? -2.649 1.041 13.880 1.00 83.06 97 GLU A O 1
ATOM 774 N N . GLN A 1 98 ? -1.985 2.969 14.825 1.00 72.69 98 GLN A N 1
ATOM 775 C CA . GLN A 1 98 ? -2.897 3.836 14.071 1.00 72.69 98 GLN A CA 1
ATOM 776 C C . GLN A 1 98 ? -2.118 4.655 13.020 1.00 72.69 98 GLN A C 1
ATOM 778 O O . GLN A 1 98 ? -0.997 5.065 13.335 1.00 72.69 98 GLN A O 1
ATOM 783 N N . PRO A 1 99 ? -2.672 4.832 11.801 1.00 66.00 99 PRO A N 1
ATOM 784 C CA . PRO A 1 99 ? -2.070 5.593 10.696 1.00 66.00 99 PRO A CA 1
ATOM 785 C C . PRO A 1 99 ? -1.742 7.050 11.002 1.00 66.00 99 PRO A C 1
ATOM 787 O O . PRO A 1 99 ? -2.482 7.677 11.789 1.00 66.00 99 PRO A O 1
#

Foldseek 3Di:
DVVCVVVPNPDDDDDDDAEDQVVVLVVCVVPVDLAAEDEEQDLRNLVSNCVRPVFHAYEHEDQPVVVVVVRDDRPNHPYYDHDPVVVVVVVVCRSVDTD

Sequence (99 aa):
VAQLEAVDIRHKVQCNQGGKGKPVAELVAQYQPSVTVFVDDLEHHHHSVAQHAPDVWRLHMVAEPRVALHRPKAPHAHARIDDWAVALPWIIARFAEQP

Secondary structure (DSSP, 8-state):
-HHHHTTT--------SS-SHHHHHHHHHHH--S--EEEES-HHHHHHHHHH-TTSEEEE---SHHHHTT-PPPTT-SEE---HHHHHHHHHHGGGS--